Protein AF-A0A969H9Y8-F1 (afdb_monomer_lite)

Sequence (58 aa):
MLQLKPREAKLLLLRHTGLSYAELAAALEVAPGSIGSLLTRAERAFREKYRLVFGEEK

Structure (mmCIF, N/CA/C/O backbone):
data_AF-A0A969H9Y8-F1
#
_entry.id   AF-A0A969H9Y8-F1
#
loop_
_atom_site.group_PDB
_atom_site.id
_atom_site.type_symbol
_atom_site.label_atom_id
_atom_site.label_alt_id
_atom_site.label_comp_id
_atom_site.label_asym_id
_atom_site.label_entity_id
_atom_site.label_seq_id
_atom_site.pdbx_PDB_ins_code
_atom_site.Cartn_x
_atom_site.Cartn_y
_atom_site.Cartn_z
_atom_site.occupancy
_atom_site.B_iso_or_equiv
_atom_site.auth_seq_id
_atom_site.auth_comp_id
_atom_site.auth_asym_id
_atom_site.auth_atom_id
_atom_site.pdbx_PDB_model_num
ATOM 1 N N . MET A 1 1 ? -19.306 0.215 7.830 1.00 53.06 1 MET A N 1
ATOM 2 C CA . MET A 1 1 ? -18.485 -0.255 6.689 1.00 53.06 1 MET A CA 1
ATOM 3 C C . MET A 1 1 ? -17.117 0.413 6.765 1.00 53.06 1 MET A C 1
ATOM 5 O O . MET A 1 1 ? -17.075 1.625 6.931 1.00 53.06 1 MET A O 1
ATOM 9 N N . LEU A 1 2 ? -16.019 -0.347 6.701 1.00 67.88 2 LEU A N 1
ATOM 10 C CA . LEU A 1 2 ? -14.649 0.188 6.683 1.00 67.88 2 LEU A CA 1
ATOM 11 C C . LEU A 1 2 ? -14.467 1.118 5.469 1.00 67.88 2 LEU A C 1
ATOM 13 O O . LEU A 1 2 ? -14.426 0.648 4.336 1.00 67.88 2 LEU A O 1
ATOM 17 N N . GLN A 1 3 ? -14.386 2.434 5.680 1.00 79.19 3 GLN A N 1
ATOM 18 C CA . GLN A 1 3 ? -14.179 3.384 4.582 1.00 79.19 3 GLN A CA 1
ATOM 19 C C . GLN A 1 3 ? -12.694 3.483 4.220 1.00 79.19 3 GLN A C 1
ATOM 21 O O . GLN A 1 3 ? -11.971 4.342 4.728 1.00 79.19 3 GLN A O 1
ATOM 26 N N . LEU A 1 4 ? -12.249 2.587 3.340 1.00 86.88 4 LEU A N 1
ATOM 27 C CA . LEU A 1 4 ? -11.008 2.740 2.581 1.00 86.88 4 LEU A CA 1
ATOM 28 C C . LEU A 1 4 ? -11.279 3.493 1.286 1.00 86.88 4 LEU A C 1
ATOM 30 O O . LEU A 1 4 ? -12.369 3.391 0.717 1.00 86.88 4 LEU A O 1
ATOM 34 N N . LYS A 1 5 ? -10.273 4.206 0.769 1.00 91.31 5 LYS A N 1
ATOM 35 C CA . LYS A 1 5 ? -10.389 4.740 -0.589 1.00 91.31 5 LYS A CA 1
ATOM 36 C C . LYS A 1 5 ? -10.459 3.559 -1.567 1.00 91.31 5 LYS A C 1
ATOM 38 O O . LYS A 1 5 ? -9.671 2.622 -1.417 1.00 91.31 5 LYS A O 1
ATOM 43 N N . PRO A 1 6 ? -11.311 3.602 -2.610 1.00 92.00 6 PRO A N 1
ATOM 44 C CA . PRO A 1 6 ? -11.467 2.485 -3.548 1.00 92.00 6 PRO A CA 1
ATOM 45 C C . PRO A 1 6 ? -10.144 1.972 -4.131 1.00 92.00 6 PRO A C 1
ATOM 47 O O . PRO A 1 6 ? -9.941 0.769 -4.267 1.00 92.00 6 PRO A O 1
ATOM 50 N N . ARG A 1 7 ? -9.195 2.877 -4.401 1.00 92.25 7 ARG A N 1
ATOM 51 C CA . ARG A 1 7 ? -7.861 2.522 -4.903 1.00 92.25 7 ARG A CA 1
ATOM 52 C C . ARG A 1 7 ? -7.010 1.757 -3.886 1.00 92.25 7 ARG A C 1
ATOM 54 O O . ARG A 1 7 ? -6.288 0.851 -4.278 1.00 92.25 7 ARG A O 1
ATOM 61 N N . GLU A 1 8 ? -7.075 2.118 -2.607 1.00 94.12 8 GLU A N 1
ATOM 62 C CA . GLU A 1 8 ? -6.334 1.435 -1.535 1.00 94.12 8 GLU A CA 1
ATOM 63 C C . GLU A 1 8 ? -6.883 0.021 -1.340 1.00 94.12 8 GLU A C 1
ATOM 65 O O . GLU A 1 8 ? -6.114 -0.935 -1.319 1.00 94.12 8 GLU A O 1
ATOM 70 N N . ALA A 1 9 ? -8.212 -0.119 -1.309 1.00 94.25 9 ALA A N 1
ATOM 71 C CA . ALA A 1 9 ? -8.870 -1.419 -1.235 1.00 94.25 9 ALA A CA 1
ATOM 72 C C . ALA A 1 9 ? -8.526 -2.308 -2.444 1.00 94.25 9 ALA A C 1
ATOM 74 O O . ALA A 1 9 ? -8.128 -3.458 -2.267 1.00 94.25 9 ALA A O 1
ATOM 75 N N . LYS A 1 10 ? -8.606 -1.764 -3.670 1.00 95.00 10 LYS A N 1
ATOM 76 C CA . LYS A 1 10 ? -8.248 -2.488 -4.901 1.00 95.00 10 LYS A CA 1
ATOM 77 C C . LYS A 1 10 ? -6.780 -2.924 -4.896 1.00 95.00 10 LYS A C 1
ATOM 79 O O . LYS A 1 10 ? -6.489 -4.065 -5.236 1.00 95.00 10 LYS A O 1
ATOM 84 N N . LEU A 1 11 ? -5.864 -2.046 -4.485 1.00 96.50 11 LEU A N 1
ATOM 85 C CA . LEU A 1 11 ? -4.436 -2.362 -4.396 1.00 96.50 11 LEU A CA 1
ATOM 86 C C . LEU A 1 11 ? -4.158 -3.503 -3.410 1.00 96.50 11 LEU A C 1
ATOM 88 O O . LEU A 1 11 ? -3.407 -4.416 -3.742 1.00 96.50 11 LEU A O 1
ATOM 92 N N . LEU A 1 12 ? -4.763 -3.469 -2.220 1.00 95.94 12 LEU A N 1
ATOM 93 C CA . LEU A 1 12 ? -4.586 -4.524 -1.219 1.00 95.94 12 LEU A CA 1
ATOM 94 C C . LEU A 1 12 ? -5.148 -5.865 -1.702 1.00 95.94 12 LEU A C 1
ATOM 96 O O . LEU A 1 12 ? -4.484 -6.889 -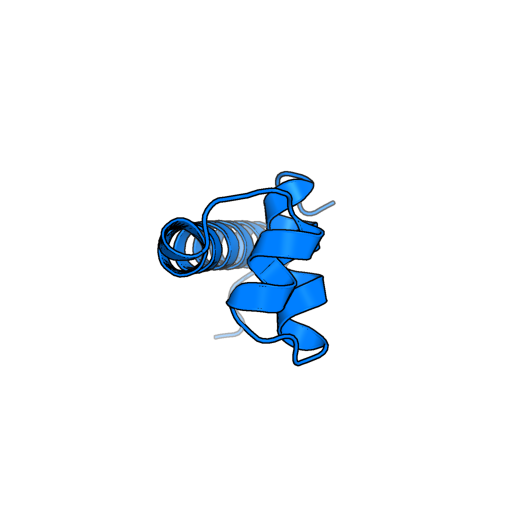1.553 1.00 95.94 12 LEU A O 1
ATOM 100 N N . LEU A 1 13 ? -6.326 -5.852 -2.334 1.00 95.19 13 LEU A N 1
ATOM 101 C CA . LEU A 1 13 ? -6.940 -7.053 -2.898 1.00 95.19 13 LEU A CA 1
ATOM 102 C C . LEU A 1 13 ? -6.042 -7.691 -3.966 1.00 95.19 13 LEU A C 1
ATOM 104 O O . LEU A 1 13 ? -5.721 -8.871 -3.873 1.00 95.19 13 LEU A O 1
ATOM 108 N N . LEU A 1 14 ? -5.585 -6.900 -4.940 1.00 95.56 14 LEU A N 1
ATOM 109 C CA . LEU 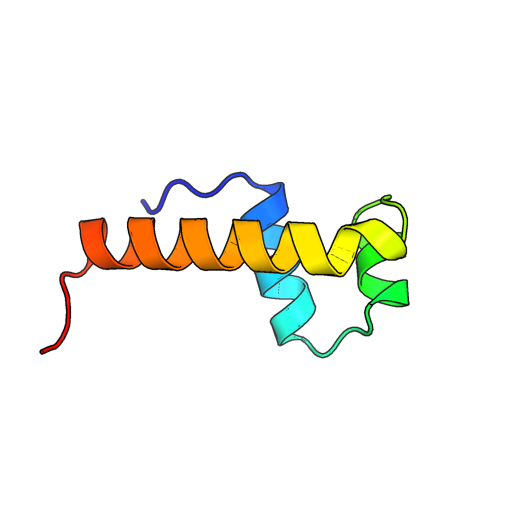A 1 14 ? -4.714 -7.379 -6.017 1.00 95.56 14 LEU A CA 1
ATOM 110 C C . LEU A 1 14 ? -3.342 -7.841 -5.507 1.00 95.56 14 LEU A C 1
ATOM 112 O O . LEU A 1 14 ? -2.743 -8.761 -6.059 1.00 95.56 14 LEU A O 1
ATOM 116 N N . ARG A 1 15 ? -2.815 -7.222 -4.444 1.00 94.75 15 ARG A N 1
ATOM 117 C CA . ARG A 1 15 ? -1.571 -7.696 -3.830 1.00 94.75 15 ARG A CA 1
ATOM 118 C C . ARG A 1 15 ? -1.760 -9.073 -3.195 1.00 94.75 15 ARG A C 1
ATOM 120 O O . ARG A 1 15 ? -0.863 -9.907 -3.287 1.00 94.75 15 ARG A O 1
ATOM 127 N N . HIS A 1 16 ? -2.910 -9.322 -2.574 1.00 94.31 16 HIS A N 1
ATOM 128 C CA . HIS A 1 16 ? -3.198 -10.616 -1.961 1.00 94.31 16 HIS A CA 1
ATOM 129 C C . HIS A 1 16 ? -3.348 -11.744 -2.992 1.00 94.31 16 HIS A C 1
ATOM 131 O O . HIS A 1 16 ? -3.045 -12.891 -2.683 1.00 94.31 16 HIS A O 1
ATOM 137 N N . THR A 1 17 ? -3.724 -11.431 -4.237 1.00 93.75 17 THR A N 1
ATOM 138 C CA . THR A 1 17 ? -3.790 -12.421 -5.324 1.00 93.75 17 THR A CA 1
ATOM 139 C C . THR A 1 17 ? -2.423 -12.778 -5.925 1.00 93.75 17 THR A C 1
ATOM 141 O O . THR A 1 17 ? -2.368 -13.562 -6.865 1.00 93.75 17 THR A O 1
ATOM 144 N N . GLY A 1 18 ? -1.319 -12.228 -5.401 1.00 93.44 18 GLY A N 1
ATOM 145 C CA . GLY A 1 18 ? 0.044 -12.618 -5.781 1.00 93.44 18 GLY A CA 1
ATOM 146 C C . GLY A 1 18 ? 0.653 -11.850 -6.958 1.00 93.44 18 GLY A C 1
ATOM 147 O O . GLY A 1 18 ? 1.711 -12.246 -7.438 1.00 93.44 18 GLY A O 1
ATOM 148 N N . LEU A 1 19 ? 0.033 -10.752 -7.408 1.00 95.19 19 LEU A N 1
ATOM 149 C CA . LEU A 1 19 ? 0.579 -9.930 -8.495 1.00 95.19 19 LEU A CA 1
ATOM 150 C C . LEU A 1 19 ? 1.911 -9.283 -8.090 1.00 95.19 19 LEU A C 1
ATOM 152 O O . LEU A 1 19 ? 2.083 -8.786 -6.970 1.00 95.19 19 LEU A O 1
ATOM 156 N N . SER A 1 20 ? 2.832 -9.219 -9.047 1.00 94.44 20 SER A N 1
ATOM 157 C CA . SER A 1 20 ? 4.079 -8.465 -8.945 1.00 94.44 20 SER A CA 1
ATOM 158 C C . SER A 1 20 ? 3.837 -6.949 -8.901 1.00 94.44 20 SER A C 1
ATOM 160 O O . SER A 1 20 ? 2.771 -6.443 -9.249 1.00 94.44 20 SER A O 1
ATOM 162 N N . TYR A 1 21 ? 4.859 -6.173 -8.520 1.00 94.81 21 TYR A N 1
ATOM 163 C CA . TYR A 1 21 ? 4.761 -4.704 -8.481 1.00 94.81 21 TYR A CA 1
ATOM 164 C C . TYR A 1 21 ? 4.478 -4.105 -9.864 1.00 94.81 21 TYR A C 1
ATOM 166 O O . TYR A 1 21 ? 3.767 -3.108 -9.957 1.00 94.81 21 TYR A O 1
ATOM 174 N N . ALA A 1 22 ? 5.009 -4.710 -10.929 1.00 95.94 22 ALA A N 1
ATOM 175 C CA . ALA A 1 22 ? 4.768 -4.266 -12.297 1.00 95.94 22 ALA A CA 1
ATOM 176 C C . ALA A 1 22 ? 3.316 -4.528 -12.728 1.00 95.94 22 ALA A C 1
ATOM 178 O O . ALA A 1 22 ? 2.671 -3.637 -13.274 1.00 95.94 22 ALA A O 1
ATOM 179 N N . GLU A 1 23 ? 2.775 -5.707 -12.417 1.00 96.56 23 GLU A N 1
ATOM 180 C CA . GLU A 1 23 ? 1.376 -6.048 -12.710 1.00 96.56 23 GLU A CA 1
ATOM 181 C C . GLU A 1 23 ? 0.403 -5.183 -11.904 1.00 96.56 23 GLU A C 1
ATOM 183 O O . GLU A 1 23 ? -0.600 -4.719 -12.441 1.00 96.56 23 GLU A O 1
ATOM 188 N N . LEU A 1 24 ? 0.721 -4.885 -10.639 1.00 96.50 24 LEU A N 1
ATOM 189 C CA . LEU A 1 24 ? -0.055 -3.944 -9.827 1.00 96.50 24 LEU A CA 1
ATOM 190 C C . LEU A 1 24 ? -0.035 -2.531 -10.414 1.00 96.50 24 LEU A C 1
ATOM 192 O O . LEU A 1 24 ? -1.065 -1.861 -10.438 1.00 96.50 24 LEU A O 1
ATOM 196 N N . ALA A 1 25 ? 1.127 -2.076 -10.884 1.00 96.31 25 ALA A N 1
ATOM 197 C CA . ALA A 1 25 ? 1.280 -0.774 -11.523 1.00 96.31 25 ALA A CA 1
ATOM 198 C C . ALA A 1 25 ? 0.447 -0.666 -12.800 1.00 96.31 25 ALA A C 1
ATOM 200 O O . ALA A 1 25 ? -0.270 0.318 -12.971 1.00 96.31 25 ALA A O 1
ATOM 201 N N . ALA A 1 26 ? 0.470 -1.706 -13.636 1.00 96.81 26 ALA A N 1
ATOM 202 C CA . ALA A 1 26 ? -0.354 -1.788 -14.834 1.00 96.81 26 ALA A CA 1
ATOM 203 C C . ALA A 1 26 ? -1.856 -1.822 -14.496 1.00 96.81 26 ALA A C 1
ATOM 205 O O . ALA A 1 26 ? -2.621 -1.024 -15.023 1.00 96.81 26 ALA A O 1
ATOM 206 N N . ALA A 1 27 ? -2.281 -2.677 -13.559 1.00 95.19 27 ALA A N 1
ATOM 207 C CA . ALA A 1 27 ? -3.691 -2.842 -13.185 1.00 95.19 27 ALA A CA 1
ATOM 208 C C . ALA A 1 27 ? -4.319 -1.615 -12.490 1.00 95.19 27 ALA A C 1
ATOM 210 O O . ALA A 1 27 ? -5.550 -1.498 -12.394 1.00 95.19 27 ALA A O 1
ATOM 211 N N . LEU A 1 28 ? -3.481 -0.732 -11.941 1.00 94.44 28 LEU A N 1
ATOM 212 C CA . LEU A 1 28 ? -3.885 0.502 -11.266 1.00 94.44 28 LEU A CA 1
ATOM 213 C C . LEU A 1 28 ? -3.539 1.765 -12.057 1.00 94.44 28 LEU A C 1
ATOM 215 O O . LEU A 1 28 ? -3.838 2.852 -11.565 1.00 94.44 28 LEU A O 1
ATOM 219 N N . GLU A 1 29 ? -2.923 1.622 -13.232 1.00 95.75 29 GLU A N 1
ATOM 220 C CA . GLU A 1 29 ? -2.495 2.722 -14.103 1.00 95.75 29 GLU A CA 1
ATOM 221 C C . GLU A 1 29 ? -1.627 3.759 -13.365 1.00 95.75 29 GLU A C 1
ATOM 223 O O . GLU A 1 29 ? -1.844 4.969 -13.420 1.00 95.75 29 GLU A O 1
ATOM 228 N N . VAL A 1 30 ? -0.627 3.275 -12.623 1.00 95.25 30 VAL A N 1
ATOM 229 C CA . VAL A 1 30 ? 0.330 4.114 -11.885 1.00 95.25 30 VAL A CA 1
ATOM 230 C C . VAL A 1 30 ? 1.768 3.762 -12.241 1.00 95.25 30 VAL A C 1
ATOM 232 O O . VAL A 1 30 ? 2.064 2.678 -12.734 1.00 95.25 30 VAL A O 1
ATOM 235 N N . ALA A 1 31 ? 2.702 4.661 -11.932 1.00 96.25 31 ALA A N 1
ATOM 236 C CA . ALA A 1 31 ? 4.123 4.377 -12.088 1.00 96.25 31 ALA A CA 1
ATOM 237 C C . ALA A 1 31 ? 4.569 3.224 -11.155 1.00 96.25 31 ALA A C 1
ATOM 239 O O . ALA A 1 31 ? 4.261 3.277 -9.957 1.00 96.25 31 ALA A O 1
ATOM 240 N N . PRO A 1 32 ? 5.371 2.247 -11.628 1.00 94.50 32 PRO A N 1
ATOM 241 C CA . PRO A 1 32 ? 5.863 1.136 -10.804 1.00 94.50 32 PRO A CA 1
ATOM 242 C C . PRO A 1 32 ? 6.567 1.575 -9.514 1.00 94.50 32 PRO A C 1
ATOM 244 O O . PRO A 1 32 ? 6.327 1.008 -8.448 1.00 94.50 32 PRO A O 1
ATOM 247 N N . GLY A 1 33 ? 7.355 2.655 -9.575 1.00 96.56 33 GLY A N 1
ATOM 248 C CA . GLY A 1 33 ? 8.033 3.222 -8.402 1.00 96.56 33 GLY A CA 1
ATOM 249 C C . GLY A 1 33 ? 7.085 3.744 -7.312 1.00 96.56 33 GLY A C 1
ATOM 250 O O . GLY A 1 33 ? 7.480 3.871 -6.157 1.00 96.56 33 GLY A O 1
ATOM 251 N N . SER A 1 34 ? 5.812 3.997 -7.636 1.00 95.69 34 SER A N 1
ATOM 252 C CA . SER A 1 34 ? 4.817 4.463 -6.663 1.00 95.69 34 SER A CA 1
ATOM 253 C C . SER A 1 34 ? 4.217 3.338 -5.817 1.00 95.69 34 SER A C 1
ATOM 255 O O . SER A 1 34 ? 3.688 3.622 -4.737 1.00 95.69 34 SER A O 1
ATOM 257 N N . ILE A 1 35 ? 4.294 2.079 -6.271 1.00 96.62 35 ILE A N 1
ATOM 258 C CA . ILE A 1 35 ? 3.576 0.945 -5.665 1.00 96.62 35 ILE A CA 1
ATOM 259 C C . ILE A 1 35 ? 3.965 0.720 -4.208 1.00 96.62 35 ILE A C 1
ATOM 261 O O . ILE A 1 35 ? 3.078 0.553 -3.374 1.00 96.62 35 ILE A O 1
ATOM 265 N N . GLY A 1 36 ? 5.254 0.804 -3.871 1.00 96.25 36 GLY A N 1
ATOM 266 C CA . GLY A 1 36 ? 5.706 0.653 -2.484 1.00 96.25 36 GLY A CA 1
ATOM 267 C C . GLY A 1 36 ? 5.038 1.661 -1.545 1.00 96.25 36 GLY A C 1
ATOM 268 O O . GLY A 1 36 ? 4.426 1.283 -0.551 1.00 96.25 36 GLY A O 1
ATOM 269 N N . SER A 1 37 ? 5.063 2.948 -1.909 1.00 97.38 37 SER A N 1
ATOM 270 C CA . SER A 1 37 ? 4.431 4.004 -1.106 1.00 97.38 37 SER A CA 1
ATOM 271 C C . SER A 1 37 ? 2.908 3.855 -1.011 1.00 97.38 37 SER A C 1
ATOM 273 O O . SER A 1 37 ? 2.312 4.153 0.025 1.00 97.38 37 SER A O 1
ATOM 275 N N . LEU A 1 38 ? 2.267 3.401 -2.093 1.00 96.69 38 LEU A N 1
ATOM 276 C CA . LEU A 1 38 ? 0.824 3.199 -2.145 1.00 96.69 38 LEU A CA 1
ATOM 277 C C . LEU A 1 38 ? 0.401 2.033 -1.251 1.00 96.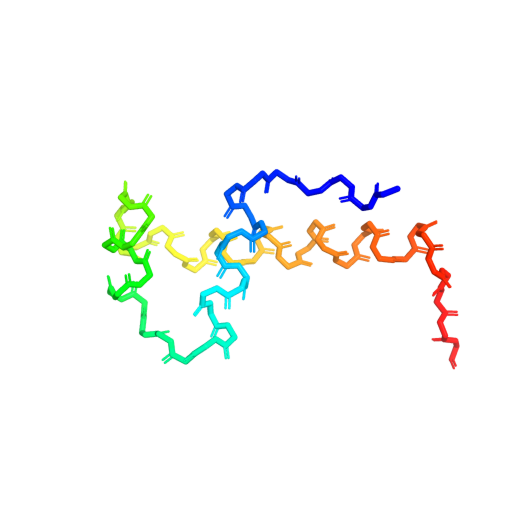69 38 LEU A C 1
ATOM 279 O O . LEU A 1 38 ? -0.585 2.180 -0.534 1.00 96.69 38 LEU A O 1
ATOM 283 N N . LEU A 1 39 ? 1.164 0.936 -1.241 1.00 96.94 39 LEU A N 1
ATOM 284 C CA . LEU A 1 39 ? 0.935 -0.207 -0.357 1.00 96.94 39 LEU A CA 1
ATOM 285 C C . LEU A 1 39 ? 1.062 0.203 1.106 1.00 96.94 39 LEU A C 1
ATOM 287 O O . LEU A 1 39 ? 0.112 0.030 1.861 1.00 96.94 39 LEU A O 1
ATOM 291 N N . THR A 1 40 ? 2.165 0.854 1.483 1.00 97.31 40 THR A N 1
ATOM 292 C CA . THR A 1 40 ? 2.369 1.313 2.864 1.00 97.31 40 THR A CA 1
ATOM 293 C C . THR A 1 40 ? 1.221 2.203 3.347 1.00 97.31 40 THR A C 1
ATOM 295 O O . THR A 1 40 ? 0.737 2.048 4.470 1.00 97.31 40 THR A O 1
ATOM 298 N N . ARG A 1 41 ? 0.747 3.132 2.502 1.00 96.00 41 ARG A N 1
ATOM 299 C CA . ARG A 1 41 ? -0.403 3.987 2.836 1.00 96.00 41 ARG A CA 1
ATOM 300 C C . ARG A 1 41 ? -1.702 3.191 2.955 1.00 96.00 41 ARG A C 1
ATOM 302 O O . ARG A 1 41 ? -2.425 3.388 3.928 1.00 96.00 41 ARG A O 1
ATOM 309 N N . ALA A 1 42 ? -1.977 2.302 2.003 1.00 96.38 42 ALA A N 1
ATOM 310 C CA . ALA A 1 42 ? -3.185 1.483 1.995 1.00 96.38 42 ALA A CA 1
ATOM 311 C C . ALA A 1 42 ? -3.254 0.563 3.222 1.00 96.38 42 ALA A C 1
ATOM 313 O O . ALA A 1 42 ? -4.277 0.514 3.897 1.00 96.38 42 ALA A O 1
ATOM 314 N N . GLU A 1 43 ? -2.153 -0.103 3.571 1.00 96.06 43 GLU A N 1
ATOM 315 C CA . GLU A 1 43 ? -2.069 -0.963 4.752 1.00 96.06 43 GLU A CA 1
ATOM 316 C C . GLU A 1 43 ? -2.243 -0.184 6.056 1.00 96.06 43 GLU A C 1
ATOM 318 O O . GLU A 1 43 ? -2.927 -0.643 6.971 1.00 96.06 43 GLU A O 1
ATOM 323 N N . ARG A 1 44 ? -1.639 1.009 6.160 1.00 95.75 44 ARG A N 1
ATOM 324 C CA . ARG A 1 44 ? -1.822 1.877 7.328 1.00 95.75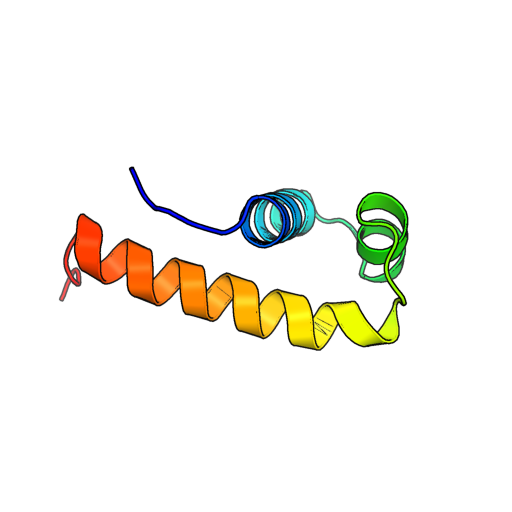 44 ARG A CA 1
ATOM 325 C C . ARG A 1 44 ? -3.288 2.276 7.484 1.00 95.75 44 ARG A C 1
ATOM 327 O O . ARG A 1 44 ? -3.824 2.140 8.581 1.00 95.75 44 ARG A O 1
ATOM 334 N N . ALA A 1 45 ? -3.924 2.723 6.401 1.00 94.56 45 ALA A N 1
ATOM 335 C CA . ALA A 1 45 ? -5.339 3.079 6.403 1.00 94.56 45 ALA A CA 1
ATOM 336 C C . ALA A 1 45 ? -6.217 1.872 6.766 1.00 94.56 45 ALA A C 1
ATOM 338 O O . ALA A 1 45 ? -7.14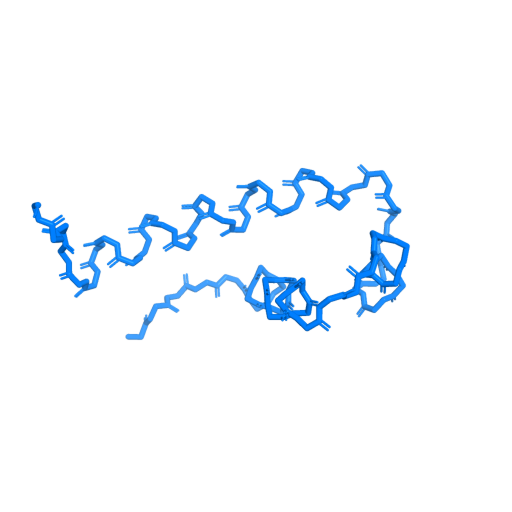2 2.003 7.565 1.00 94.56 45 ALA A O 1
ATOM 339 N N . PHE A 1 46 ? -5.895 0.683 6.244 1.00 94.06 46 PHE A N 1
ATOM 340 C CA . PHE A 1 46 ? -6.605 -0.549 6.576 1.00 94.06 46 PHE A CA 1
ATOM 341 C C . PHE A 1 46 ? -6.495 -0.856 8.069 1.00 94.06 46 PHE A C 1
ATOM 343 O O . PHE A 1 46 ? -7.522 -1.021 8.717 1.00 94.06 46 PHE A O 1
ATOM 350 N N . ARG A 1 47 ? -5.280 -0.868 8.636 1.00 93.94 47 ARG A N 1
ATOM 351 C CA . ARG A 1 47 ? -5.059 -1.148 10.065 1.00 93.94 47 ARG A CA 1
ATOM 352 C C . ARG A 1 47 ? -5.798 -0.166 10.967 1.00 93.94 47 ARG A C 1
ATOM 354 O O . ARG A 1 47 ? -6.450 -0.589 11.913 1.00 93.94 47 ARG A O 1
ATOM 361 N N . GLU A 1 48 ? -5.727 1.129 10.669 1.00 92.69 48 GLU A N 1
ATOM 362 C CA . GLU A 1 48 ? -6.430 2.160 11.438 1.00 92.69 48 GLU A CA 1
ATOM 363 C C . GLU A 1 48 ? -7.944 1.922 11.431 1.00 92.69 48 GLU A C 1
ATOM 365 O O . GLU A 1 48 ? -8.579 1.880 12.483 1.00 92.69 48 GLU A O 1
ATOM 370 N N . LYS A 1 49 ? -8.526 1.699 10.249 1.00 91.75 49 LYS A N 1
ATOM 371 C CA . LYS A 1 49 ? -9.966 1.460 10.117 1.00 91.75 49 LYS A CA 1
ATOM 372 C C . LYS A 1 49 ? -10.379 0.132 10.749 1.00 91.75 49 LYS A C 1
ATOM 374 O O . LYS A 1 49 ? -11.412 0.088 11.409 1.00 91.75 49 LYS A O 1
ATOM 379 N N . TYR A 1 50 ? -9.577 -0.918 10.584 1.00 91.00 50 TYR A N 1
ATOM 380 C CA . TYR A 1 50 ? -9.821 -2.230 11.179 1.00 91.00 50 TYR A CA 1
ATOM 381 C C . TYR A 1 50 ? -9.915 -2.124 12.701 1.00 91.00 50 TYR A C 1
ATOM 383 O O . TYR A 1 50 ? -10.907 -2.558 13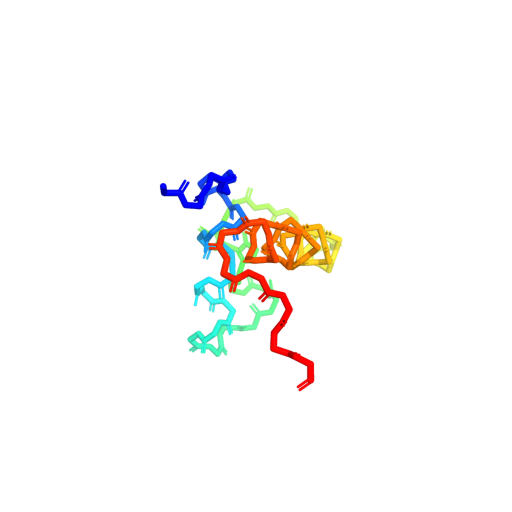.276 1.00 91.00 50 TYR A O 1
ATOM 391 N N . ARG A 1 51 ? -8.958 -1.436 13.339 1.00 90.12 51 ARG A N 1
ATOM 392 C CA . ARG A 1 51 ? -8.979 -1.179 14.789 1.00 90.12 51 ARG A CA 1
ATOM 393 C C . ARG A 1 51 ? -10.220 -0.415 15.237 1.00 90.12 51 ARG A C 1
ATOM 395 O O . ARG A 1 51 ? -10.808 -0.763 16.251 1.00 90.12 51 ARG A O 1
ATOM 402 N N . LEU A 1 52 ? -10.635 0.602 14.480 1.00 89.56 52 LEU A N 1
ATOM 403 C CA . LEU A 1 52 ? -11.830 1.387 14.805 1.00 89.56 52 LEU A CA 1
ATOM 404 C C . LEU A 1 52 ? -13.124 0.566 14.742 1.00 89.56 52 LEU A C 1
ATOM 406 O O . LEU A 1 52 ? -14.054 0.852 15.488 1.00 89.56 52 LEU A O 1
ATOM 410 N N . VAL A 1 53 ? -13.207 -0.408 13.833 1.00 87.94 53 VAL A N 1
ATOM 411 C CA . VAL A 1 53 ? -14.429 -1.201 13.627 1.00 87.94 53 VAL A CA 1
ATOM 412 C C . VAL A 1 53 ? -14.466 -2.443 14.510 1.00 87.94 53 VAL A C 1
ATOM 414 O O . VAL A 1 53 ? -15.537 -2.796 14.993 1.00 87.94 53 VAL A O 1
ATOM 417 N N . PHE A 1 54 ? -13.327 -3.103 14.712 1.00 86.19 54 PHE A N 1
ATOM 418 C CA . PHE A 1 54 ? -13.271 -4.423 15.344 1.00 86.19 54 PHE A CA 1
ATOM 419 C C . PHE A 1 54 ? -12.604 -4.428 16.724 1.00 86.19 54 PHE A C 1
ATOM 421 O O . PHE A 1 54 ? -12.714 -5.424 17.430 1.00 86.19 54 PHE A O 1
ATOM 428 N N . GLY A 1 55 ? -11.974 -3.323 17.146 1.00 77.06 55 GLY A N 1
ATOM 429 C CA . GLY A 1 55 ? -11.173 -3.285 18.370 1.00 77.06 55 GLY A CA 1
ATOM 430 C C . GLY A 1 55 ? -9.884 -4.098 18.228 1.00 77.06 55 GLY A C 1
ATOM 431 O O . GLY A 1 55 ? -9.774 -4.985 17.384 1.00 77.06 55 GLY A O 1
ATOM 432 N N . GLU A 1 56 ? -8.858 -3.764 19.008 1.00 66.81 56 GLU A N 1
ATOM 433 C CA . GLU A 1 56 ? -7.669 -4.616 19.071 1.00 66.81 56 GLU A CA 1
ATOM 434 C C . GLU A 1 56 ? -8.058 -5.922 19.780 1.00 66.81 56 GLU A C 1
ATOM 436 O O . GLU A 1 56 ? -8.436 -5.891 20.953 1.00 66.81 56 GLU A O 1
ATOM 441 N N . GLU A 1 57 ? -7.979 -7.063 19.085 1.00 57.31 57 GLU A N 1
ATOM 442 C CA . GLU A 1 57 ? -7.706 -8.313 19.795 1.00 57.31 57 GLU A CA 1
ATOM 443 C C . GLU A 1 57 ? -6.379 -8.086 20.526 1.00 57.31 57 GLU A C 1
ATOM 445 O O . GLU A 1 57 ? -5.349 -7.836 19.893 1.00 57.31 57 GLU A O 1
ATOM 450 N N . LYS A 1 58 ? -6.464 -8.026 21.857 1.00 48.31 58 LYS A N 1
ATOM 451 C CA . LYS A 1 58 ? -5.303 -8.012 22.745 1.00 48.31 58 LYS A CA 1
ATOM 452 C C . LYS A 1 58 ? -4.469 -9.268 22.554 1.00 48.31 58 LYS A C 1
ATOM 454 O O . LYS A 1 58 ? -5.085 -10.352 22.453 1.00 48.31 58 LYS A O 1
#

pLDDT: mean 90.73, std 10.8, range [48.31, 97.38]

Secondary structure (DSSP, 8-state):
-----HHHHHHHHHHHTT--HHHHHHHHTS-GGGHHHHHHHHHHHHHHHHHHHH----

Radius of gyration: 12.34 Å; chains: 1; bounding box: 26×17×38 Å

Foldseek 3Di:
DQDDDPLLVVLVVVVVVPDDLVRSCVVSVHDSVCSVVSPVVSVVSVVVSCCVVPNDPD